Protein AF-A0A955G414-F1 (afdb_monomer_lite)

Secondary structure (DSSP, 8-state):
--SEEEE-SSSSEEEEPEEP--SSSS---EEE-SSEEETTS-BEEEEE--SSSS-------TTEEEEE-TTSTT-PEEEEEEEEE-SSEEEEEEEEEEE-TT---EEEEE-

pLDDT: mean 93.84, std 8.41, range [58.06, 98.62]

Foldseek 3Di:
DFAEDEEEPAQWKWKFAFWADDPDDDDTDHQGQPQAAETPRHYMYIYQHVQPPDWDDDDDDPRINDIATQPDVQGTFRWDWDWDDDPFKIKIWTQGDDRNRVDTDIGMYGD

Structure (mmCIF, N/CA/C/O backbone):
data_AF-A0A955G414-F1
#
_entry.id   AF-A0A955G414-F1
#
loop_
_atom_site.group_PDB
_atom_site.id
_atom_site.type_symbol
_atom_site.label_atom_id
_atom_site.label_alt_id
_atom_site.label_comp_id
_atom_site.label_asym_id
_atom_site.label_entity_id
_atom_site.label_seq_id
_atom_site.pdbx_PDB_ins_code
_atom_site.Cartn_x
_atom_site.Cartn_y
_atom_site.Cartn_z
_atom_site.occupancy
_atom_site.B_iso_or_equiv
_atom_site.auth_seq_id
_atom_site.auth_comp_id
_atom_site.auth_asym_id
_atom_site.auth_atom_id
_atom_site.pdbx_PDB_model_num
ATOM 1 N N . LEU A 1 1 ? -3.867 6.682 18.396 1.00 61.09 1 LEU A N 1
ATOM 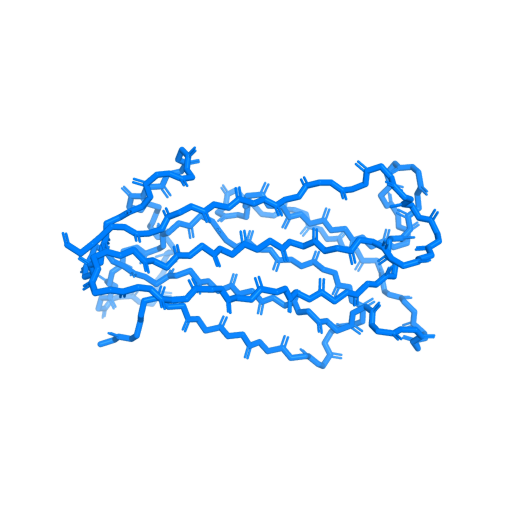2 C CA . LEU A 1 1 ? -3.198 6.353 17.117 1.00 61.09 1 LEU A CA 1
ATOM 3 C C . LEU A 1 1 ? -4.282 6.239 16.057 1.00 61.09 1 LEU A C 1
ATOM 5 O O . LEU A 1 1 ? -5.401 5.913 16.427 1.00 61.09 1 LEU A O 1
ATOM 9 N N . GLY A 1 2 ? -3.993 6.613 14.810 1.00 78.19 2 GLY A N 1
ATOM 10 C CA . GLY A 1 2 ? -4.950 6.480 13.708 1.00 78.19 2 GLY A CA 1
ATOM 11 C C . GLY A 1 2 ? -4.956 5.058 13.151 1.00 78.19 2 GLY A C 1
ATOM 12 O O . GLY A 1 2 ? -3.971 4.342 13.296 1.00 78.19 2 GLY A O 1
ATOM 13 N N . ASP A 1 3 ? -6.048 4.675 12.511 1.00 91.31 3 ASP A N 1
ATOM 14 C CA . ASP A 1 3 ? -6.245 3.347 11.924 1.00 91.31 3 ASP A CA 1
ATOM 15 C C . ASP A 1 3 ? -5.380 3.106 10.674 1.00 91.31 3 ASP A C 1
ATOM 17 O O . ASP A 1 3 ? -4.799 2.036 10.485 1.00 91.31 3 ASP A O 1
ATOM 21 N N . VAL A 1 4 ? -5.221 4.142 9.849 1.00 95.19 4 VAL A N 1
ATOM 22 C CA . VAL A 1 4 ? -4.356 4.139 8.667 1.00 95.19 4 VAL A CA 1
ATOM 23 C C . VAL A 1 4 ? -3.569 5.445 8.587 1.00 95.19 4 VAL A C 1
ATOM 25 O O . VAL A 1 4 ? -4.079 6.515 8.930 1.00 95.19 4 VAL A O 1
ATOM 28 N N . GLN A 1 5 ? -2.320 5.370 8.131 1.00 96.00 5 GLN A N 1
ATOM 29 C CA . GLN A 1 5 ? -1.514 6.527 7.747 1.00 96.00 5 GLN A C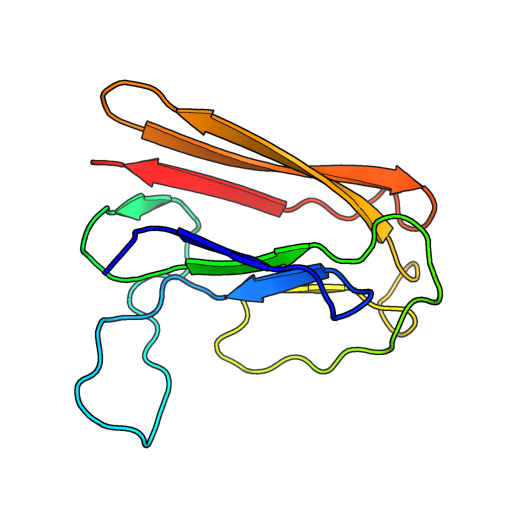A 1
ATOM 30 C C . GLN A 1 5 ? -1.038 6.352 6.310 1.00 96.00 5 GLN A C 1
ATOM 32 O O . GLN A 1 5 ? -0.456 5.326 5.966 1.00 96.00 5 GLN A O 1
ATOM 37 N N . ILE A 1 6 ? -1.285 7.367 5.484 1.00 96.75 6 ILE A N 1
ATOM 38 C CA . ILE A 1 6 ? -0.920 7.372 4.069 1.00 96.75 6 ILE A CA 1
ATOM 39 C C . ILE A 1 6 ? 0.120 8.464 3.846 1.00 96.75 6 ILE A C 1
ATOM 41 O O . ILE A 1 6 ? -0.078 9.611 4.251 1.00 96.75 6 ILE A O 1
ATOM 45 N N . ALA A 1 7 ? 1.219 8.105 3.194 1.00 96.88 7 ALA A N 1
ATOM 46 C CA . ALA A 1 7 ? 2.292 9.016 2.834 1.00 96.88 7 ALA A CA 1
ATOM 47 C C . ALA A 1 7 ? 2.681 8.854 1.360 1.00 96.88 7 ALA A C 1
ATOM 49 O O . ALA A 1 7 ? 2.481 7.805 0.757 1.00 96.88 7 ALA A O 1
ATOM 50 N N . GLY A 1 8 ? 3.252 9.911 0.784 1.00 93.25 8 GLY A N 1
ATOM 51 C CA . GLY A 1 8 ? 3.949 9.854 -0.502 1.00 93.25 8 GLY A CA 1
ATOM 52 C C . GLY A 1 8 ? 5.463 9.756 -0.298 1.00 93.25 8 GLY A C 1
ATOM 53 O O . GLY A 1 8 ? 5.938 8.980 0.525 1.00 93.25 8 GLY A O 1
ATOM 54 N N . HIS A 1 9 ? 6.214 10.616 -0.995 1.00 95.75 9 HIS A N 1
ATOM 55 C CA . HIS A 1 9 ? 7.682 10.752 -0.957 1.00 95.75 9 HIS A CA 1
ATOM 56 C C . HIS A 1 9 ? 8.471 9.616 -1.616 1.00 95.75 9 HIS A C 1
ATOM 58 O O . HIS A 1 9 ? 9.277 9.875 -2.512 1.00 95.75 9 HIS A O 1
ATOM 64 N N . ASN A 1 10 ? 8.263 8.376 -1.189 1.00 93.88 10 ASN A N 1
ATOM 65 C CA . ASN A 1 10 ? 8.879 7.228 -1.842 1.00 93.88 10 ASN A CA 1
ATOM 66 C C . ASN A 1 10 ? 8.100 6.901 -3.118 1.00 93.88 10 ASN A C 1
ATOM 68 O O . ASN A 1 10 ? 6.882 6.788 -3.090 1.00 93.88 10 ASN A O 1
ATOM 72 N N . HIS A 1 11 ? 8.789 6.842 -4.260 1.00 97.12 11 HIS A N 1
ATOM 73 C CA . HIS A 1 11 ? 8.152 6.687 -5.572 1.00 97.12 11 HIS A CA 1
ATOM 74 C C . HIS A 1 11 ? 7.880 5.213 -5.903 1.00 97.12 11 HIS A C 1
ATOM 76 O O . HIS A 1 11 ? 8.342 4.672 -6.912 1.00 97.12 11 HIS A O 1
ATOM 82 N N . ASP A 1 12 ? 7.161 4.566 -5.005 1.00 97.12 12 ASP A N 1
ATOM 83 C CA . ASP A 1 12 ? 6.790 3.160 -5.004 1.00 97.12 12 ASP A CA 1
ATOM 84 C C . ASP A 1 12 ? 5.423 3.020 -4.312 1.00 97.12 12 ASP A C 1
ATOM 86 O O . ASP A 1 12 ? 4.781 4.015 -3.944 1.00 97.12 12 ASP A O 1
ATOM 90 N N . TYR A 1 13 ? 4.941 1.783 -4.236 1.00 98.31 13 TYR A N 1
ATOM 91 C CA . TYR A 1 13 ? 3.776 1.426 -3.443 1.00 98.31 13 TYR A CA 1
ATOM 92 C C . TYR A 1 13 ? 4.181 0.432 -2.366 1.00 98.31 13 TYR A C 1
ATOM 94 O O . TYR A 1 13 ? 4.739 -0.621 -2.670 1.00 98.31 13 TYR A O 1
ATOM 102 N N . GLU A 1 14 ? 3.871 0.736 -1.113 1.00 98.12 14 GLU A N 1
ATOM 103 C CA . GLU A 1 14 ? 4.150 -0.151 0.011 1.00 98.12 14 GLU A CA 1
ATOM 104 C C . GLU A 1 14 ? 2.998 -0.113 1.003 1.00 98.12 14 GLU A C 1
ATOM 106 O O . GLU A 1 14 ? 2.403 0.937 1.245 1.00 98.12 14 GLU A O 1
ATOM 111 N N . ARG A 1 15 ? 2.713 -1.248 1.634 1.00 98.00 15 ARG A N 1
ATOM 112 C CA . ARG A 1 15 ? 1.732 -1.325 2.709 1.00 98.00 15 ARG A CA 1
ATOM 113 C C . ARG A 1 15 ? 2.159 -2.328 3.764 1.00 98.00 15 ARG A C 1
ATOM 115 O O . ARG A 1 15 ? 2.579 -3.446 3.460 1.00 98.00 15 ARG A O 1
ATOM 122 N N . THR A 1 16 ? 1.990 -1.953 5.023 1.00 97.69 16 THR A N 1
ATOM 123 C CA . THR A 1 16 ? 2.195 -2.854 6.156 1.00 97.69 16 THR A CA 1
ATOM 124 C C . THR A 1 16 ? 1.000 -3.772 6.381 1.00 97.69 16 THR A C 1
ATOM 126 O O . THR A 1 16 ? -0.131 -3.484 5.988 1.00 97.69 16 THR A O 1
ATOM 129 N N . HIS A 1 17 ? 1.227 -4.868 7.092 1.00 97.38 17 HIS A N 1
ATOM 130 C CA . HIS A 1 17 ? 0.161 -5.464 7.894 1.00 97.38 17 HIS A CA 1
ATOM 131 C C . HIS A 1 17 ? -0.341 -4.454 8.9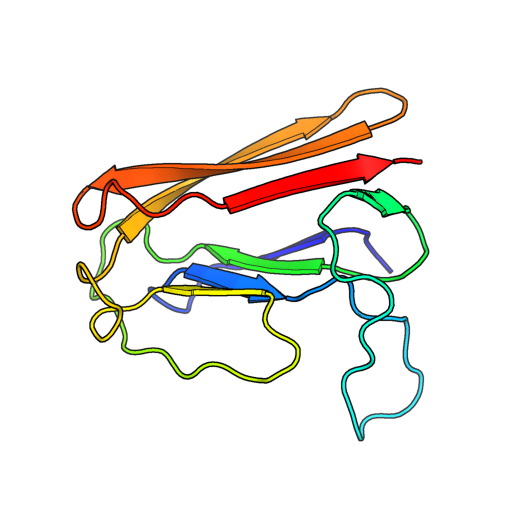53 1.00 97.38 17 HIS A C 1
ATOM 133 O O . HIS A 1 17 ? 0.276 -3.400 9.140 1.00 97.38 17 HIS A O 1
ATOM 139 N N . GLN A 1 18 ? -1.439 -4.732 9.661 1.00 97.06 18 GLN A N 1
ATOM 140 C CA . GLN A 1 18 ? -1.833 -3.861 10.770 1.00 97.06 18 GLN A CA 1
ATOM 141 C C . GLN A 1 18 ? -0.804 -4.010 11.892 1.00 97.06 18 GLN A C 1
ATOM 143 O O . GLN A 1 18 ? -0.592 -5.107 12.410 1.00 97.06 18 GLN A O 1
ATOM 148 N N . LEU A 1 19 ? -0.132 -2.918 12.250 1.00 94.88 19 LEU A N 1
ATOM 149 C CA . LEU A 1 19 ? 0.926 -2.934 13.254 1.00 94.88 19 LEU A CA 1
ATOM 150 C C . LEU A 1 19 ? 0.367 -2.543 14.617 1.00 94.88 19 LEU A C 1
ATOM 152 O O . LEU A 1 19 ? -0.234 -1.477 14.756 1.00 94.88 19 LEU A O 1
ATOM 156 N N . ALA A 1 20 ? 0.588 -3.387 15.623 1.00 92.50 20 ALA A N 1
ATOM 157 C CA . ALA A 1 20 ? 0.141 -3.143 16.986 1.00 92.50 20 ALA A CA 1
ATOM 158 C C . ALA A 1 20 ? 0.736 -1.834 17.537 1.00 92.50 20 ALA A C 1
ATOM 160 O O . ALA A 1 20 ? 1.874 -1.484 17.205 1.00 92.50 20 ALA A O 1
ATOM 161 N N . PRO A 1 21 ? 0.031 -1.128 18.436 1.00 84.25 21 PRO A N 1
ATOM 162 C CA . PRO A 1 21 ? 0.616 -0.023 19.181 1.00 84.25 21 PRO A CA 1
ATOM 163 C C . PRO A 1 21 ? 1.785 -0.543 20.023 1.00 84.25 21 PRO A C 1
ATOM 165 O O . PRO A 1 21 ? 1.579 -1.329 20.948 1.00 84.25 21 PRO A O 1
ATOM 168 N N . THR A 1 22 ? 3.013 -0.113 19.739 1.00 74.38 22 THR A N 1
ATOM 169 C CA . THR A 1 22 ? 4.169 -0.449 20.579 1.00 74.38 22 THR A CA 1
ATOM 170 C C . THR A 1 22 ? 4.640 0.781 21.352 1.00 74.38 22 THR A C 1
ATOM 172 O O . THR A 1 22 ? 4.611 1.909 20.862 1.00 74.38 22 THR A O 1
ATOM 175 N N . THR A 1 23 ? 5.064 0.571 22.598 1.00 62.91 23 THR A N 1
ATOM 176 C CA . THR A 1 23 ? 5.725 1.593 23.433 1.00 62.91 23 THR A CA 1
ATOM 177 C C . THR A 1 23 ? 7.248 1.453 23.413 1.00 62.91 23 THR A C 1
ATOM 179 O O . THR A 1 23 ? 7.956 2.251 24.026 1.00 62.91 23 THR A O 1
ATOM 182 N N . THR A 1 24 ? 7.765 0.441 22.712 1.00 58.62 24 THR A N 1
ATOM 183 C CA . THR A 1 24 ? 9.186 0.113 22.614 1.00 58.62 24 THR A CA 1
ATOM 184 C C . THR A 1 24 ? 9.646 0.180 21.161 1.00 58.62 24 THR A C 1
ATOM 186 O O . THR A 1 24 ? 8.968 -0.266 20.238 1.00 58.62 24 THR A O 1
ATOM 189 N N . THR A 1 25 ? 10.821 0.769 20.954 1.00 58.06 25 THR A N 1
ATOM 190 C CA . THR A 1 25 ? 11.370 1.141 19.642 1.00 58.06 25 THR A CA 1
ATOM 191 C C . THR A 1 25 ? 12.002 -0.011 18.863 1.00 58.06 25 THR A C 1
ATOM 193 O O . THR A 1 25 ? 12.531 0.226 17.781 1.00 58.06 25 THR A O 1
ATOM 196 N N . SER A 1 26 ? 12.020 -1.239 19.391 1.00 62.88 26 SER A N 1
ATOM 197 C CA . SER A 1 26 ? 12.930 -2.254 18.855 1.00 62.88 26 SER A CA 1
ATOM 198 C C . SER A 1 26 ? 12.354 -3.149 17.766 1.00 62.88 26 SER A C 1
ATOM 200 O O . SER A 1 26 ? 13.155 -3.629 16.978 1.00 62.88 26 SER A O 1
ATOM 202 N N . ASN A 1 27 ? 11.034 -3.359 17.654 1.00 71.25 27 ASN A N 1
ATOM 203 C CA . ASN A 1 27 ? 10.464 -4.186 16.581 1.00 71.25 27 ASN A CA 1
ATOM 204 C C . ASN A 1 27 ? 9.025 -3.793 16.223 1.00 71.25 27 ASN A C 1
ATOM 206 O O . ASN A 1 27 ? 8.215 -3.506 17.104 1.00 71.25 27 ASN A O 1
ATOM 210 N N . ALA A 1 28 ? 8.699 -3.854 14.927 1.00 84.06 28 ALA A N 1
ATOM 211 C CA . ALA A 1 28 ? 7.311 -3.891 14.474 1.00 84.06 28 ALA A CA 1
ATOM 212 C C . ALA A 1 28 ? 6.625 -5.141 15.047 1.00 84.06 28 ALA A C 1
ATOM 214 O O . ALA A 1 28 ? 7.261 -6.186 15.176 1.00 84.06 28 ALA A O 1
ATOM 215 N N . VAL A 1 29 ? 5.342 -5.047 15.388 1.00 91.56 29 VAL A N 1
ATOM 216 C CA . VAL A 1 29 ? 4.526 -6.192 15.814 1.00 91.56 29 VAL A CA 1
ATOM 217 C C . VAL A 1 29 ? 3.302 -6.225 14.921 1.00 91.56 29 VAL A C 1
ATOM 219 O O . VAL A 1 29 ? 2.542 -5.264 14.897 1.00 91.56 29 VAL A O 1
ATOM 222 N N . VAL A 1 30 ? 3.121 -7.311 14.175 1.00 94.06 30 VAL A N 1
ATOM 223 C CA . VAL A 1 30 ? 1.931 -7.503 13.343 1.00 94.06 30 VAL A CA 1
ATOM 224 C C . VAL A 1 30 ? 0.775 -7.913 14.254 1.00 94.06 30 VAL A C 1
ATOM 226 O O . VAL A 1 30 ? 0.823 -8.976 14.866 1.00 94.06 30 VAL A O 1
ATOM 229 N N . ALA A 1 31 ? -0.226 -7.042 14.379 1.00 94.31 31 ALA A N 1
ATOM 230 C CA . ALA A 1 31 ? -1.470 -7.315 15.096 1.00 94.31 31 ALA A CA 1
ATOM 231 C C . ALA A 1 31 ? -2.416 -8.178 14.256 1.00 94.31 31 ALA A C 1
ATOM 233 O O . ALA A 1 31 ? -3.095 -9.048 14.791 1.00 94.31 31 ALA A O 1
ATOM 234 N N . ASP A 1 32 ? -2.441 -7.924 12.948 1.00 95.06 32 ASP A N 1
ATOM 235 C CA . ASP A 1 32 ? -3.331 -8.578 11.999 1.00 95.06 32 ASP A CA 1
ATOM 236 C C . ASP A 1 32 ? -2.726 -8.528 10.588 1.00 95.06 32 ASP A C 1
ATOM 238 O O . ASP A 1 32 ? -2.071 -7.551 10.216 1.00 95.06 32 ASP A O 1
ATOM 242 N N . SER A 1 33 ? -2.932 -9.582 9.801 1.00 96.25 33 SER A N 1
AT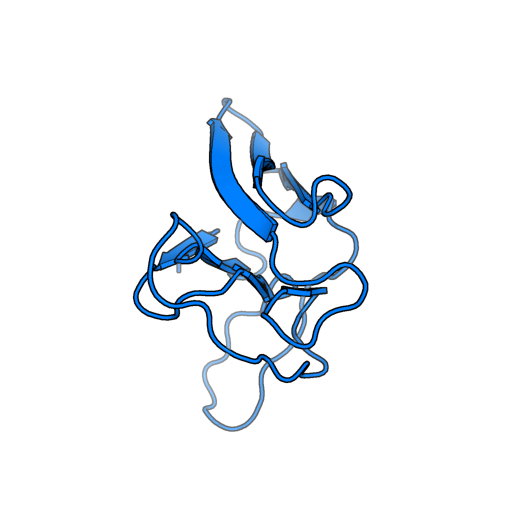OM 243 C CA . SER A 1 33 ? -2.334 -9.788 8.482 1.00 96.25 33 SER A CA 1
ATOM 244 C C . SER A 1 33 ? -3.304 -10.249 7.391 1.00 96.25 33 SER A C 1
ATOM 246 O O . SER A 1 33 ? -2.856 -10.376 6.251 1.00 96.25 33 SER A O 1
ATOM 248 N N . ASP A 1 34 ? -4.586 -10.475 7.695 1.00 94.56 34 ASP A N 1
ATOM 249 C CA . ASP A 1 34 ? -5.518 -11.131 6.762 1.00 94.56 34 ASP A CA 1
ATOM 250 C C . ASP A 1 34 ? -6.275 -10.172 5.820 1.00 94.56 34 ASP A C 1
ATOM 252 O O . ASP A 1 34 ? -6.797 -10.608 4.795 1.00 94.56 34 ASP A O 1
ATOM 256 N N . GLY A 1 35 ? -6.264 -8.865 6.108 1.00 92.81 35 GLY A N 1
ATOM 257 C CA . GLY A 1 35 ? -6.957 -7.847 5.309 1.00 92.81 35 GLY A CA 1
ATOM 258 C C . GLY A 1 35 ? -8.386 -7.533 5.771 1.00 92.81 35 GLY A C 1
ATOM 259 O O . GLY A 1 35 ? -9.028 -6.678 5.161 1.00 92.81 35 GLY A O 1
ATOM 260 N N . ASP A 1 36 ? -8.859 -8.168 6.846 1.00 97.06 36 ASP A N 1
ATOM 261 C CA . ASP A 1 36 ? -10.137 -7.951 7.533 1.00 97.06 36 ASP A CA 1
ATOM 262 C C . ASP A 1 36 ? -9.907 -7.291 8.910 1.00 97.06 36 ASP A C 1
ATOM 264 O O . ASP A 1 36 ? -10.353 -7.758 9.959 1.00 97.06 36 ASP A O 1
ATOM 268 N N . PHE A 1 37 ? -9.225 -6.149 8.890 1.00 97.44 37 PHE A N 1
ATOM 269 C CA . PHE A 1 37 ? -8.688 -5.475 10.067 1.00 97.44 37 PHE A CA 1
ATOM 270 C C . PHE A 1 37 ? -9.752 -4.926 11.026 1.00 97.44 37 PHE A C 1
ATOM 272 O O . PHE A 1 37 ? -10.898 -4.656 10.654 1.00 97.44 37 PHE A O 1
ATOM 279 N N . VAL A 1 38 ? -9.338 -4.660 12.268 1.00 96.19 38 VAL A N 1
ATOM 280 C CA . VAL A 1 38 ? -10.196 -4.098 13.325 1.00 96.19 38 VAL A CA 1
ATOM 281 C C . VAL A 1 38 ? -9.639 -2.760 13.811 1.00 96.19 38 VAL A C 1
ATOM 283 O O . VAL A 1 38 ? -8.457 -2.647 14.144 1.00 96.19 38 VAL A O 1
ATOM 286 N N . SER A 1 39 ? -10.491 -1.738 13.862 1.00 94.94 39 SER A N 1
ATOM 287 C CA . SER A 1 39 ? -10.141 -0.401 14.349 1.00 94.94 39 SER A CA 1
ATOM 288 C C . SER A 1 39 ? -9.602 -0.465 15.780 1.00 94.94 39 SER A C 1
ATOM 290 O O . SER A 1 39 ? -10.093 -1.215 16.624 1.00 94.94 39 SER A O 1
ATOM 292 N N . GLY A 1 40 ? -8.549 0.303 16.061 1.00 92.56 40 GLY A N 1
ATOM 293 C CA . GLY A 1 40 ? -7.911 0.331 17.381 1.00 92.56 40 GLY A CA 1
ATOM 294 C C . GLY A 1 40 ? -6.949 -0.823 17.700 1.00 92.56 40 GLY A C 1
ATOM 295 O O . GLY A 1 40 ? -6.163 -0.679 18.639 1.00 92.56 40 GLY A O 1
ATOM 296 N N . ASN A 1 41 ? -6.905 -1.905 16.910 1.00 92.94 41 ASN A N 1
ATOM 297 C CA . ASN A 1 41 ? -5.900 -2.972 17.082 1.00 92.94 41 ASN A CA 1
ATOM 298 C C . ASN A 1 41 ? -4.488 -2.560 16.639 1.00 92.94 41 ASN A C 1
ATOM 300 O O . ASN A 1 41 ? -3.517 -3.271 16.900 1.00 92.94 41 ASN A O 1
ATOM 304 N N . GLY A 1 42 ? -4.354 -1.412 15.979 1.00 93.38 42 GLY A N 1
ATOM 305 C CA . GLY A 1 42 ? -3.091 -0.953 15.433 1.00 93.38 42 GLY A CA 1
ATOM 306 C C . GLY A 1 42 ? -3.271 -0.022 14.249 1.00 93.38 42 GLY A C 1
ATOM 307 O O . GLY A 1 42 ? -4.389 0.369 13.916 1.00 93.38 42 GLY A O 1
ATOM 308 N N . THR A 1 43 ? -2.159 0.300 13.600 1.00 95.38 43 THR A N 1
ATOM 309 C CA . THR A 1 43 ? -2.109 1.205 12.452 1.00 95.38 43 THR A CA 1
ATOM 310 C C . THR A 1 43 ? -1.575 0.479 11.226 1.00 95.38 43 THR A C 1
ATOM 312 O O . THR A 1 43 ? -0.574 -0.234 11.302 1.00 95.38 43 THR A O 1
ATOM 315 N N . ILE A 1 44 ? -2.209 0.699 10.080 1.00 97.19 44 ILE A N 1
ATOM 316 C CA . ILE A 1 44 ? -1.669 0.325 8.771 1.00 97.19 44 ILE A CA 1
ATOM 317 C C . ILE A 1 44 ? -0.918 1.532 8.212 1.00 97.19 44 ILE A C 1
ATOM 319 O O . ILE A 1 44 ? -1.465 2.634 8.154 1.00 97.19 44 ILE A O 1
ATOM 323 N N . LEU A 1 45 ? 0.328 1.343 7.792 1.00 96.56 45 LEU A N 1
ATOM 324 C CA . LEU A 1 45 ? 1.106 2.374 7.110 1.00 96.56 45 LEU A CA 1
ATOM 325 C C . LEU A 1 45 ? 1.126 2.053 5.617 1.00 96.56 45 LEU A C 1
ATOM 327 O O . LEU A 1 45 ? 1.411 0.917 5.234 1.00 96.56 45 LEU A O 1
ATOM 331 N N . ALA A 1 46 ? 0.831 3.048 4.787 1.00 98.06 46 ALA A N 1
ATOM 332 C CA . ALA A 1 46 ? 0.879 2.926 3.340 1.00 98.06 46 ALA A CA 1
ATOM 333 C C . ALA A 1 46 ? 1.711 4.050 2.715 1.00 98.06 46 ALA A C 1
ATOM 335 O O . ALA A 1 46 ? 1.506 5.231 3.005 1.00 98.06 46 ALA A O 1
ATOM 336 N N . VAL A 1 47 ? 2.613 3.668 1.819 1.00 98.12 47 VAL A N 1
ATOM 337 C CA . VAL A 1 47 ? 3.293 4.566 0.890 1.00 98.12 47 VAL A CA 1
ATOM 338 C C . VAL A 1 47 ? 2.588 4.459 -0.456 1.00 98.12 47 VAL A C 1
ATOM 340 O O . VAL A 1 47 ? 2.476 3.377 -1.022 1.00 98.12 47 VAL A O 1
ATOM 343 N N . VAL A 1 48 ? 2.109 5.591 -0.961 1.00 98.06 48 VAL A N 1
ATOM 344 C CA . VAL A 1 48 ? 1.417 5.723 -2.249 1.00 98.06 48 VAL A CA 1
ATOM 345 C C . VAL A 1 48 ? 2.080 6.861 -3.022 1.00 98.06 48 VAL A C 1
ATOM 347 O O . VAL A 1 48 ? 1.500 7.927 -3.226 1.00 98.06 48 VAL A O 1
ATOM 350 N N . GLY A 1 49 ? 3.359 6.700 -3.365 1.00 97.75 49 GLY A N 1
ATOM 351 C CA . GLY A 1 49 ? 4.114 7.725 -4.097 1.00 97.75 49 GLY A CA 1
ATOM 352 C C . GLY A 1 49 ? 4.427 7.348 -5.543 1.00 97.75 49 GLY A C 1
ATOM 353 O O . GLY A 1 49 ? 5.080 8.105 -6.260 1.00 97.75 49 GLY A O 1
ATOM 354 N N . ASN A 1 50 ? 3.905 6.223 -6.014 1.00 97.38 50 ASN A N 1
ATOM 355 C CA . ASN A 1 50 ? 3.963 5.745 -7.391 1.00 97.38 50 ASN A CA 1
ATOM 356 C C . ASN A 1 50 ? 3.003 6.478 -8.355 1.00 97.38 50 ASN A C 1
ATOM 358 O O . ASN A 1 50 ? 2.484 5.880 -9.291 1.00 97.38 50 ASN A O 1
ATOM 362 N N . GLY A 1 51 ? 2.799 7.785 -8.188 1.00 96.19 51 GLY A N 1
ATOM 363 C CA . GLY A 1 51 ? 1.884 8.577 -9.026 1.00 96.19 51 GLY A CA 1
ATOM 364 C C . GLY A 1 51 ? 2.403 8.936 -10.430 1.00 96.19 51 GLY A C 1
ATOM 365 O O . GLY A 1 51 ? 1.716 9.641 -11.160 1.00 96.19 51 GLY A O 1
ATOM 366 N N . GLY A 1 52 ? 3.616 8.512 -10.817 1.00 93.06 52 GLY A N 1
ATOM 367 C CA . GLY A 1 52 ? 4.140 8.707 -12.185 1.00 93.06 52 GLY A CA 1
ATOM 368 C C . GLY A 1 52 ? 5.562 9.264 -12.304 1.00 93.06 52 GLY A C 1
ATOM 369 O O . GLY A 1 52 ? 6.075 9.381 -13.414 1.00 93.06 52 GLY A O 1
ATOM 370 N N . HIS A 1 53 ? 6.229 9.611 -11.200 1.00 91.38 53 HIS A N 1
ATOM 371 C CA . HIS A 1 53 ? 7.557 10.232 -11.238 1.00 91.38 53 HIS A CA 1
ATOM 372 C C . HIS A 1 53 ? 8.659 9.289 -10.734 1.00 91.38 53 HIS A C 1
ATOM 374 O O . HIS A 1 53 ? 8.563 8.797 -9.620 1.00 91.38 53 HIS A O 1
ATOM 380 N N . ASN A 1 54 ? 9.723 9.091 -11.527 1.00 91.38 54 ASN A N 1
ATOM 381 C CA . ASN A 1 54 ? 11.006 8.474 -11.138 1.00 91.38 54 ASN A CA 1
ATOM 382 C C . ASN A 1 54 ? 10.898 7.326 -10.116 1.00 91.38 54 ASN A C 1
ATOM 384 O O . ASN A 1 54 ? 11.325 7.474 -8.967 1.00 91.38 54 ASN A O 1
ATOM 388 N N . SER A 1 55 ? 10.324 6.200 -10.542 1.00 92.06 55 SER A N 1
ATOM 389 C CA . SER A 1 55 ? 10.058 5.057 -9.667 1.00 92.06 55 SER A CA 1
ATOM 390 C C . SER A 1 55 ? 11.312 4.445 -9.054 1.00 92.06 55 SER A C 1
ATOM 392 O O . SER A 1 55 ? 12.366 4.386 -9.692 1.00 92.06 55 SER A O 1
ATOM 394 N N . ARG A 1 56 ? 11.180 3.950 -7.821 1.00 93.50 56 ARG A N 1
ATOM 395 C CA . ARG A 1 56 ? 12.286 3.389 -7.036 1.00 93.50 56 ARG A CA 1
ATOM 396 C C . ARG A 1 56 ? 12.207 1.867 -6.933 1.00 93.50 56 ARG A C 1
ATOM 398 O O . ARG A 1 56 ? 11.167 1.256 -7.176 1.00 93.50 56 ARG A O 1
ATOM 405 N N . THR A 1 57 ? 13.343 1.254 -6.614 1.00 97.00 57 THR A N 1
ATOM 406 C CA . THR A 1 57 ? 13.409 -0.155 -6.213 1.00 97.00 57 THR A CA 1
ATOM 407 C C . THR A 1 57 ? 12.951 -0.304 -4.772 1.00 97.00 57 THR A C 1
ATOM 409 O O . THR A 1 57 ? 13.249 0.561 -3.951 1.00 97.00 57 THR A O 1
ATOM 412 N N . VAL A 1 58 ? 12.347 -1.442 -4.454 1.00 96.94 58 VAL A N 1
ATOM 413 C CA . VAL A 1 58 ? 11.869 -1.770 -3.109 1.00 96.94 58 VAL A CA 1
ATOM 414 C C . VAL A 1 58 ? 12.566 -3.008 -2.553 1.00 96.94 58 VAL A C 1
ATOM 416 O O . VAL A 1 58 ? 13.086 -3.850 -3.294 1.00 96.94 58 VAL A O 1
ATOM 419 N N . THR A 1 59 ? 12.533 -3.137 -1.232 1.00 96.00 59 THR A N 1
ATOM 420 C CA . THR A 1 59 ? 12.892 -4.357 -0.501 1.00 96.00 59 THR A CA 1
ATOM 421 C C . THR A 1 59 ? 11.744 -4.725 0.417 1.00 96.00 59 THR A C 1
ATOM 423 O O . THR A 1 59 ? 11.234 -3.851 1.109 1.00 96.00 59 THR A O 1
ATOM 426 N N . GLN A 1 60 ? 11.372 -6.003 0.459 1.00 94.38 60 GLN A N 1
ATOM 427 C CA . GLN A 1 60 ? 10.299 -6.460 1.335 1.00 94.38 60 GLN A CA 1
ATOM 428 C C . GLN A 1 60 ? 10.828 -6.811 2.727 1.00 94.38 60 GLN A C 1
ATOM 430 O O . GLN A 1 60 ? 11.717 -7.651 2.878 1.00 94.38 60 GLN A O 1
ATOM 435 N N . ALA A 1 61 ? 10.235 -6.202 3.744 1.00 93.81 61 ALA A N 1
ATOM 436 C CA . ALA A 1 61 ? 10.357 -6.601 5.134 1.00 93.81 61 ALA A CA 1
ATOM 437 C C . ALA A 1 61 ? 9.197 -7.524 5.541 1.00 93.81 61 ALA A C 1
ATOM 439 O O . ALA A 1 61 ? 8.118 -7.499 4.957 1.00 93.81 61 ALA A O 1
ATOM 440 N N . TRP A 1 62 ? 9.401 -8.319 6.592 1.00 93.62 62 TRP A N 1
ATOM 441 C CA . TRP A 1 62 ? 8.428 -9.316 7.062 1.00 93.62 62 TRP A CA 1
ATOM 442 C C . TRP A 1 62 ? 7.109 -8.718 7.589 1.00 93.62 62 TRP A C 1
ATOM 444 O O . TRP A 1 62 ? 6.112 -9.422 7.681 1.00 93.62 62 TRP A O 1
ATOM 454 N N . TRP A 1 63 ? 7.099 -7.432 7.949 1.00 93.69 63 TRP A N 1
ATOM 455 C CA . TRP A 1 63 ? 5.915 -6.697 8.410 1.00 93.69 63 TRP A CA 1
ATOM 456 C C . TRP A 1 63 ? 5.169 -5.981 7.268 1.00 93.69 63 TRP A C 1
ATOM 458 O O . TRP A 1 63 ? 4.115 -5.382 7.502 1.00 93.69 63 TRP A O 1
ATOM 468 N N . GLN A 1 64 ? 5.699 -6.031 6.040 1.00 96.69 64 GLN A N 1
ATOM 469 C CA . GLN A 1 64 ? 5.043 -5.499 4.849 1.00 96.69 64 GLN A CA 1
ATOM 470 C C . GLN A 1 64 ? 4.169 -6.568 4.204 1.00 96.69 64 GLN A C 1
ATOM 472 O O . GLN A 1 64 ? 4.635 -7.659 3.876 1.00 96.69 64 GLN A O 1
ATOM 477 N N . ALA A 1 65 ? 2.909 -6.208 3.983 1.00 97.12 65 ALA A N 1
ATOM 478 C CA . ALA A 1 65 ? 1.953 -7.040 3.277 1.00 97.12 65 ALA A CA 1
ATOM 479 C C . ALA A 1 65 ? 2.154 -6.946 1.760 1.00 97.12 65 ALA A C 1
ATOM 481 O O . ALA A 1 65 ? 2.030 -7.942 1.054 1.00 97.12 65 ALA A O 1
ATOM 482 N N . VAL A 1 66 ? 2.473 -5.746 1.264 1.00 97.50 66 VAL A N 1
ATOM 483 C CA . VAL A 1 66 ? 2.676 -5.480 -0.162 1.00 97.50 66 VAL A CA 1
ATOM 484 C C . VAL A 1 66 ? 3.824 -4.496 -0.341 1.00 97.50 66 VAL A C 1
ATOM 486 O O . VAL A 1 66 ? 3.914 -3.505 0.380 1.00 97.50 66 VAL A O 1
ATOM 489 N N . VAL A 1 67 ? 4.682 -4.763 -1.327 1.00 97.69 67 VAL A N 1
ATOM 490 C CA . VAL A 1 67 ? 5.653 -3.804 -1.863 1.00 97.69 67 VAL A CA 1
ATOM 491 C C . VAL A 1 67 ? 5.680 -3.908 -3.384 1.00 97.69 67 VAL A C 1
ATOM 493 O O . VAL A 1 67 ? 5.669 -5.005 -3.947 1.00 97.69 67 VAL A O 1
ATOM 496 N N . ASN A 1 68 ? 5.725 -2.772 -4.067 1.00 98.31 68 ASN A N 1
ATOM 497 C CA . ASN A 1 68 ? 5.851 -2.709 -5.510 1.00 98.31 68 ASN A CA 1
ATOM 498 C C . ASN A 1 68 ? 6.756 -1.547 -5.933 1.00 98.31 68 ASN A C 1
ATOM 500 O O . ASN A 1 68 ? 6.481 -0.384 -5.651 1.00 98.31 68 ASN A O 1
ATOM 504 N N . GLY A 1 69 ? 7.823 -1.889 -6.650 1.00 97.75 69 GLY A N 1
ATOM 505 C CA . GLY A 1 69 ? 8.788 -0.954 -7.214 1.00 97.75 69 GLY A CA 1
ATOM 506 C C . GLY A 1 69 ? 9.298 -1.437 -8.567 1.00 97.75 69 GLY A C 1
ATOM 507 O O . GLY A 1 69 ? 8.806 -2.410 -9.137 1.00 97.75 69 GLY A O 1
ATOM 508 N N . THR A 1 70 ? 10.320 -0.773 -9.102 1.00 97.38 70 THR A N 1
ATOM 509 C CA . THR A 1 70 ? 10.857 -1.077 -10.444 1.00 97.38 70 THR A CA 1
ATOM 510 C C . THR A 1 70 ? 11.443 -2.484 -10.577 1.00 97.38 70 THR A C 1
ATOM 512 O O . THR A 1 70 ? 11.480 -3.022 -11.680 1.00 97.38 70 THR A O 1
ATOM 515 N N . ASN A 1 71 ? 11.873 -3.089 -9.468 1.00 97.31 71 ASN A N 1
ATOM 516 C CA . ASN A 1 71 ? 12.409 -4.450 -9.390 1.00 97.31 71 ASN A CA 1
ATOM 517 C C . ASN A 1 71 ? 11.352 -5.526 -9.082 1.00 97.31 71 ASN A C 1
ATOM 519 O O . ASN A 1 71 ? 11.710 -6.695 -8.939 1.00 97.31 71 ASN A O 1
ATOM 523 N N . SER A 1 72 ? 10.074 -5.166 -8.959 1.00 97.31 72 SER A N 1
ATOM 524 C CA . SER A 1 72 ? 8.997 -6.136 -8.755 1.00 97.31 72 SER A CA 1
ATOM 525 C C . SER A 1 72 ? 8.706 -6.929 -10.031 1.00 97.31 72 SER A C 1
ATOM 527 O O . SER A 1 72 ? 8.911 -6.449 -11.148 1.00 97.31 72 SER A O 1
ATOM 529 N N . ALA A 1 73 ? 8.188 -8.151 -9.884 1.00 94.62 73 ALA A N 1
ATOM 530 C CA . ALA A 1 73 ? 7.689 -8.918 -11.023 1.00 94.62 73 ALA A CA 1
ATOM 531 C C . ALA A 1 73 ? 6.577 -8.131 -11.743 1.00 94.62 73 ALA A C 1
ATOM 533 O O . ALA A 1 73 ? 5.679 -7.595 -11.098 1.00 94.62 73 ALA A O 1
ATOM 534 N N . GLY A 1 74 ? 6.662 -8.028 -13.072 1.00 95.12 74 GLY A N 1
ATOM 535 C CA . GLY A 1 74 ? 5.774 -7.169 -13.869 1.00 95.12 74 GLY A CA 1
ATOM 536 C C . GLY A 1 74 ? 6.142 -5.678 -13.856 1.00 95.12 74 GLY A C 1
ATOM 537 O O . GLY A 1 74 ? 5.503 -4.896 -14.551 1.00 95.12 74 GLY A O 1
ATOM 538 N N . GLY A 1 75 ? 7.189 -5.289 -13.122 1.00 96.88 75 GLY A N 1
ATOM 539 C CA . GLY A 1 75 ? 7.647 -3.910 -12.983 1.00 96.88 75 GLY A CA 1
ATOM 540 C C . GLY A 1 75 ? 6.838 -3.098 -11.970 1.00 96.88 75 GLY A C 1
ATOM 541 O O . GLY A 1 75 ? 6.017 -3.624 -11.207 1.00 96.88 75 GLY A O 1
ATOM 542 N N . VAL A 1 76 ? 7.092 -1.789 -11.980 1.00 97.44 76 VAL A N 1
ATOM 543 C CA . VAL A 1 76 ? 6.363 -0.832 -11.148 1.00 97.44 76 VAL A CA 1
ATOM 544 C C . VAL A 1 76 ? 4.934 -0.650 -11.663 1.00 97.44 76 VAL A C 1
ATOM 546 O O . VAL A 1 76 ? 4.692 -0.531 -12.866 1.00 97.44 76 VAL A O 1
ATOM 549 N N . SER A 1 77 ? 3.987 -0.626 -10.738 1.00 98.12 77 SER A N 1
ATOM 550 C CA . SER A 1 77 ? 2.621 -0.175 -10.946 1.00 98.12 77 SER A CA 1
ATOM 551 C C . SER A 1 77 ? 2.565 1.308 -10.632 1.00 98.12 77 SER A C 1
ATOM 553 O O . SER A 1 77 ? 2.984 1.718 -9.551 1.00 98.12 77 SER A O 1
ATOM 555 N N . TYR A 1 78 ? 2.055 2.110 -11.555 1.00 98.25 78 TYR A N 1
ATOM 556 C CA . TYR A 1 78 ? 1.684 3.494 -11.292 1.00 98.25 78 TYR A CA 1
ATOM 557 C C . TYR A 1 78 ? 0.197 3.545 -11.005 1.00 98.25 78 TYR A C 1
ATOM 559 O O . TYR A 1 78 ? -0.571 2.895 -11.711 1.00 98.25 78 TYR A O 1
ATOM 567 N N . GLY A 1 79 ? -0.214 4.291 -9.986 1.00 97.62 79 GLY A N 1
ATOM 568 C CA . GLY A 1 79 ? -1.617 4.302 -9.603 1.00 97.62 79 GLY A CA 1
ATOM 569 C C . GLY A 1 79 ? -1.935 5.227 -8.448 1.00 97.62 79 GLY A C 1
ATOM 570 O O . GLY A 1 79 ? -1.121 6.058 -8.036 1.00 97.62 79 GLY A O 1
ATOM 571 N N . HIS A 1 80 ? -3.125 5.026 -7.904 1.00 98.25 80 HIS A N 1
ATOM 572 C CA . HIS A 1 80 ? -3.649 5.766 -6.771 1.00 98.25 80 HIS A CA 1
ATOM 573 C C . HIS A 1 80 ? -4.413 4.835 -5.829 1.00 98.25 80 HIS A C 1
ATOM 575 O O . HIS A 1 80 ? -4.558 3.636 -6.070 1.00 98.25 80 HIS A O 1
ATOM 581 N N . VAL A 1 81 ? -4.876 5.395 -4.717 1.00 98.44 81 VAL A N 1
ATOM 582 C CA . VAL A 1 81 ? -5.671 4.677 -3.726 1.00 98.44 81 VAL A CA 1
ATOM 583 C C . VAL A 1 81 ? -7.016 5.353 -3.581 1.00 98.44 81 VAL A C 1
ATOM 585 O O . VAL A 1 81 ? -7.100 6.571 -3.428 1.00 98.44 81 VAL A O 1
ATOM 588 N N . GLU A 1 82 ? -8.053 4.532 -3.570 1.00 98.31 82 GLU A N 1
ATOM 589 C CA . GLU A 1 82 ? -9.412 4.913 -3.229 1.00 98.31 82 GLU A CA 1
ATOM 590 C C . GLU A 1 82 ? -9.704 4.448 -1.797 1.00 98.31 82 GLU A C 1
ATOM 592 O O . GLU A 1 82 ? -9.438 3.297 -1.434 1.00 98.31 82 GLU A O 1
ATOM 597 N N . VAL A 1 83 ? -10.239 5.352 -0.972 1.00 97.62 83 VAL A N 1
ATOM 598 C CA . VAL A 1 83 ? -10.689 5.040 0.390 1.00 97.62 83 VAL A CA 1
ATOM 599 C C . VAL A 1 83 ? -12.167 5.375 0.509 1.00 97.62 83 VAL A C 1
ATOM 601 O O . VAL A 1 83 ? -12.563 6.531 0.361 1.00 97.62 83 VAL A O 1
ATOM 604 N N . GLU A 1 84 ? -12.975 4.365 0.812 1.00 98.06 84 GLU A N 1
ATOM 605 C CA . GLU A 1 84 ? -14.406 4.505 1.069 1.00 98.06 84 GLU A CA 1
ATOM 606 C C . GLU A 1 84 ? -14.681 4.285 2.557 1.00 98.06 84 GLU A C 1
ATOM 608 O O . GLU A 1 84 ? -14.217 3.308 3.140 1.00 98.06 84 GLU A O 1
ATOM 613 N N . VAL A 1 85 ? -15.440 5.184 3.186 1.00 96.12 85 VAL A N 1
ATOM 614 C CA . VAL A 1 85 ? -15.748 5.112 4.620 1.00 96.12 85 VAL A CA 1
ATOM 615 C C . VAL A 1 85 ? -17.255 5.122 4.833 1.00 96.12 85 VAL A C 1
ATOM 617 O O . VAL A 1 85 ? -17.957 6.023 4.378 1.00 96.12 85 VAL A O 1
ATOM 620 N N . THR A 1 86 ? -17.741 4.136 5.582 1.00 96.12 86 THR A N 1
ATOM 621 C CA . THR A 1 86 ? -19.109 4.057 6.100 1.00 96.12 86 THR A CA 1
ATOM 622 C C . THR A 1 86 ? -19.111 4.240 7.620 1.00 96.12 86 THR A C 1
ATOM 624 O O . THR A 1 86 ? -18.082 4.494 8.244 1.00 96.12 86 THR A O 1
ATOM 627 N N . THR A 1 87 ? -20.273 4.091 8.261 1.00 95.44 87 THR A N 1
ATOM 628 C CA . THR A 1 87 ? -20.373 4.140 9.728 1.00 95.44 87 THR A CA 1
ATOM 629 C C . THR A 1 87 ? -19.552 3.049 10.426 1.00 95.44 87 THR A C 1
ATOM 631 O O . THR A 1 87 ? -19.057 3.286 11.529 1.00 95.44 87 THR A O 1
ATOM 634 N N . ASN A 1 88 ? -19.411 1.875 9.797 1.00 96.00 88 ASN A N 1
ATOM 635 C CA . ASN A 1 88 ? -18.844 0.678 10.430 1.00 96.00 88 ASN A CA 1
ATOM 636 C C . ASN A 1 88 ? -17.616 0.122 9.706 1.00 96.00 88 ASN A C 1
ATOM 638 O O . ASN A 1 88 ? -16.974 -0.785 10.232 1.00 96.00 88 ASN A O 1
ATOM 642 N N . THR A 1 89 ? -17.312 0.617 8.506 1.00 97.06 89 THR A N 1
ATOM 643 C CA . THR A 1 89 ? -16.217 0.096 7.691 1.00 97.06 89 THR A CA 1
ATOM 644 C C . THR A 1 89 ? -15.423 1.201 7.015 1.00 97.06 89 THR A C 1
ATOM 646 O O . THR A 1 89 ? -15.975 2.221 6.609 1.00 97.06 89 THR A O 1
ATOM 649 N N . MET A 1 90 ? -14.130 0.960 6.847 1.00 97.88 90 MET A N 1
ATOM 650 C CA . MET A 1 90 ? -13.267 1.651 5.898 1.00 97.88 90 MET A CA 1
ATOM 651 C C . MET A 1 90 ? -12.763 0.619 4.895 1.00 97.88 90 MET A C 1
ATOM 653 O O . MET A 1 90 ? -12.188 -0.386 5.297 1.00 97.88 90 MET A O 1
ATOM 657 N N . THR A 1 91 ? -12.958 0.866 3.608 1.00 98.31 91 THR A N 1
ATOM 658 C CA . THR A 1 91 ? -12.405 0.048 2.528 1.00 98.31 91 THR A CA 1
ATOM 659 C C . THR A 1 91 ? -11.276 0.818 1.875 1.00 98.31 91 THR A C 1
ATOM 661 O O . THR A 1 91 ? -11.452 1.971 1.486 1.00 98.31 91 THR A O 1
ATOM 664 N N . TYR A 1 92 ? -10.128 0.174 1.741 1.00 98.50 92 TYR A N 1
ATOM 665 C CA . TYR A 1 92 ? -8.979 0.692 1.017 1.00 98.50 92 TYR A CA 1
ATOM 666 C C . TYR A 1 92 ? -8.781 -0.142 -0.236 1.00 98.50 92 TYR A C 1
ATOM 668 O O . TYR A 1 92 ? -8.806 -1.375 -0.176 1.00 98.50 92 TYR A O 1
ATOM 676 N N . LYS A 1 93 ? -8.530 0.520 -1.361 1.00 98.56 93 LYS A N 1
ATOM 677 C CA . LYS A 1 93 ? -8.263 -0.143 -2.631 1.00 98.56 93 LYS A CA 1
ATOM 678 C C . LYS A 1 93 ? -7.174 0.592 -3.398 1.00 98.56 93 LYS A C 1
ATOM 680 O O . LYS A 1 93 ? -7.304 1.780 -3.674 1.00 98.56 93 LYS A O 1
ATOM 685 N N . TYR A 1 94 ? -6.130 -0.132 -3.781 1.00 98.62 94 TYR A N 1
ATOM 686 C CA . TYR A 1 94 ? -5.174 0.334 -4.774 1.00 98.62 94 TYR A CA 1
ATOM 687 C C . TYR A 1 94 ? -5.745 0.143 -6.185 1.00 98.62 94 TYR A C 1
ATOM 689 O O . TYR A 1 94 ? -6.284 -0.919 -6.511 1.00 98.62 94 TYR A O 1
ATOM 697 N N . VAL A 1 95 ? -5.617 1.169 -7.023 1.00 98.56 95 VAL A N 1
ATOM 698 C CA . VAL A 1 95 ? -6.068 1.176 -8.415 1.00 98.56 95 VAL A CA 1
ATOM 699 C C . VAL A 1 95 ? -4.858 1.433 -9.317 1.00 98.56 95 VAL A C 1
ATOM 701 O O . VAL A 1 95 ? -4.294 2.531 -9.273 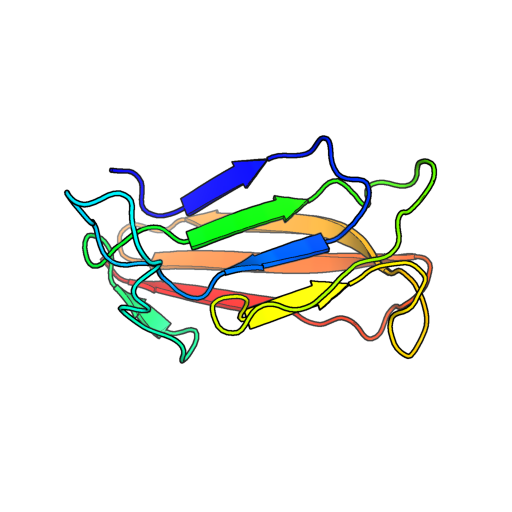1.00 98.56 95 VAL A O 1
ATOM 704 N N . PRO A 1 96 ? -4.424 0.441 -10.118 1.00 98.19 96 PRO A N 1
ATOM 705 C CA . PRO A 1 96 ? -3.371 0.656 -11.098 1.00 98.19 96 PRO A CA 1
ATOM 706 C C . PRO A 1 96 ? -3.899 1.476 -12.281 1.00 98.19 96 PRO A C 1
ATOM 708 O O . PRO A 1 96 ? -4.932 1.149 -12.865 1.00 98.19 96 PRO A O 1
ATOM 711 N N . ASP A 1 97 ? -3.139 2.495 -12.668 1.00 98.06 97 ASP A N 1
ATOM 712 C CA . ASP A 1 97 ? -3.408 3.365 -13.815 1.00 98.06 97 ASP A CA 1
ATOM 713 C C . ASP A 1 97 ? -2.489 3.042 -15.008 1.00 98.06 97 ASP A C 1
ATOM 715 O O . ASP A 1 97 ? -2.895 3.167 -16.165 1.00 98.06 97 ASP A O 1
ATOM 719 N N . TYR A 1 98 ? -1.236 2.638 -14.747 1.00 97.12 98 TYR A N 1
ATOM 720 C CA . TYR A 1 98 ? -0.244 2.305 -15.779 1.00 97.12 98 TYR A CA 1
ATOM 721 C C . TYR A 1 98 ? 0.863 1.364 -15.264 1.00 97.12 98 TYR A C 1
ATOM 723 O O . TYR A 1 98 ? 1.078 1.215 -14.063 1.00 97.12 98 TYR A O 1
ATOM 731 N N . GLY A 1 99 ? 1.636 0.766 -16.178 1.00 96.31 99 GLY A N 1
ATOM 732 C CA . GLY A 1 99 ? 2.748 -0.128 -15.848 1.00 96.31 99 GLY A CA 1
ATOM 733 C C . GLY A 1 99 ? 2.244 -1.520 -15.478 1.00 96.31 99 GLY A C 1
ATOM 734 O O . GLY A 1 99 ? 1.590 -2.179 -16.289 1.00 96.31 99 GLY A O 1
ATOM 735 N N . ASN A 1 100 ? 2.548 -1.983 -14.267 1.00 96.88 100 ASN A N 1
ATOM 736 C CA . ASN A 1 100 ? 2.045 -3.259 -13.770 1.00 96.88 100 ASN A CA 1
ATOM 737 C C . ASN A 1 100 ? 0.549 -3.193 -13.403 1.00 96.88 100 ASN A C 1
ATOM 739 O O . ASN A 1 100 ? 0.181 -3.080 -12.238 1.00 96.88 100 ASN A O 1
ATOM 743 N N . MET A 1 101 ? -0.316 -3.371 -14.402 1.00 97.81 101 MET A N 1
ATOM 744 C CA . MET A 1 101 ? -1.778 -3.382 -14.235 1.00 97.81 101 MET A CA 1
ATOM 745 C C . MET A 1 101 ? -2.324 -4.576 -13.435 1.00 97.81 101 MET A C 1
ATOM 747 O O . MET A 1 101 ? -3.525 -4.646 -13.189 1.00 97.81 101 MET A O 1
ATOM 751 N N . SER A 1 102 ? -1.473 -5.539 -13.067 1.00 96.62 102 SER A N 1
ATOM 752 C CA . SER A 1 102 ? -1.879 -6.724 -12.303 1.00 96.62 102 SER A CA 1
ATOM 753 C C . SER A 1 102 ? -1.737 -6.555 -10.791 1.00 96.62 102 SER A C 1
ATOM 755 O O . SER A 1 102 ? -2.184 -7.427 -10.045 1.00 96.62 102 SER A O 1
ATOM 757 N N . LEU A 1 103 ? -1.130 -5.454 -10.324 1.00 97.00 103 LEU A N 1
ATOM 758 C CA . LEU A 1 103 ? -1.037 -5.181 -8.895 1.00 97.00 103 LEU A CA 1
ATOM 759 C C . LEU A 1 103 ? -2.439 -4.937 -8.329 1.00 97.00 103 LEU A C 1
ATOM 761 O O . LEU A 1 103 ? -3.114 -3.976 -8.687 1.00 97.00 103 LEU A O 1
ATOM 765 N N . SER A 1 104 ? -2.847 -5.813 -7.418 1.00 95.88 104 SER A N 1
ATOM 766 C CA . SER A 1 104 ? -4.109 -5.729 -6.695 1.00 95.88 104 SER A CA 1
ATOM 767 C C . SER A 1 104 ? -3.810 -5.712 -5.206 1.00 95.88 104 SER A C 1
ATOM 769 O O . SER A 1 104 ? -3.173 -6.631 -4.695 1.00 95.88 104 SER A O 1
ATOM 771 N N . ASP A 1 105 ? -4.291 -4.690 -4.509 1.00 98.25 105 ASP A N 1
ATOM 772 C CA . ASP A 1 105 ? -4.254 -4.624 -3.051 1.00 98.25 105 ASP A CA 1
ATOM 773 C C . ASP A 1 105 ? -5.529 -3.950 -2.556 1.00 98.25 105 ASP A C 1
ATOM 775 O O . ASP A 1 105 ? -5.912 -2.873 -3.018 1.00 98.25 105 ASP A O 1
ATOM 779 N N . SER A 1 106 ? -6.209 -4.613 -1.633 1.00 98.25 106 SER A N 1
ATOM 780 C CA . SER A 1 106 ? -7.431 -4.111 -1.026 1.00 98.25 106 SER A CA 1
ATOM 781 C C . SER A 1 106 ? -7.624 -4.744 0.335 1.00 98.25 106 SER A C 1
ATOM 783 O O . SER A 1 106 ? -7.322 -5.924 0.514 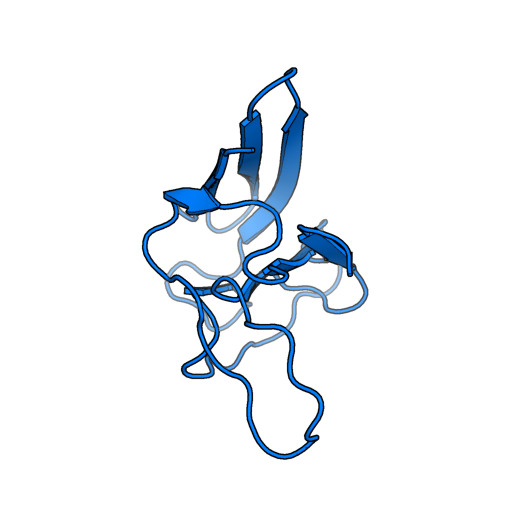1.00 98.25 106 SER A O 1
ATOM 785 N N . TRP A 1 107 ? -8.174 -3.981 1.267 1.00 98.44 107 TRP A N 1
ATOM 786 C CA . TRP A 1 107 ? -8.508 -4.460 2.601 1.00 98.44 107 TRP A CA 1
ATOM 787 C C . TRP A 1 107 ? -9.698 -3.688 3.159 1.00 98.44 107 TRP A C 1
ATOM 789 O O . TRP A 1 107 ? -10.045 -2.601 2.685 1.00 98.44 107 TRP A O 1
ATOM 799 N N . VAL A 1 108 ? -10.318 -4.262 4.183 1.00 98.38 108 VAL A N 1
ATOM 800 C CA . VAL A 1 108 ? -11.401 -3.643 4.939 1.00 98.38 108 VAL A CA 1
ATOM 801 C C . VAL A 1 108 ? -10.958 -3.504 6.384 1.00 98.38 108 VAL A C 1
ATOM 803 O O . VAL A 1 108 ? -10.331 -4.395 6.941 1.00 98.38 108 VAL A O 1
ATOM 806 N N . MET A 1 109 ? -11.301 -2.382 6.999 1.00 97.69 109 MET A N 1
ATOM 807 C CA . MET A 1 109 ? -11.234 -2.205 8.436 1.00 97.69 109 MET A CA 1
ATOM 808 C C . MET A 1 109 ? -12.635 -2.051 9.004 1.00 97.69 109 MET A C 1
ATOM 810 O O . MET A 1 109 ? -13.413 -1.224 8.529 1.00 97.69 109 MET A O 1
ATOM 814 N N . LYS A 1 110 ? -12.944 -2.840 10.029 1.00 97.12 110 LYS A N 1
ATOM 815 C CA . LYS A 1 110 ? -14.214 -2.837 10.753 1.00 97.12 110 LYS A CA 1
ATOM 816 C C . LYS A 1 110 ? -14.053 -2.075 12.063 1.00 97.12 110 LYS A C 1
ATOM 818 O O . LYS A 1 110 ? -13.004 -2.146 12.700 1.00 97.12 110 LYS A O 1
ATOM 823 N N . LYS A 1 111 ? -15.086 -1.331 12.438 1.00 89.62 111 LYS A N 1
ATOM 824 C CA . LYS A 1 111 ? -15.159 -0.632 13.722 1.00 89.62 111 LYS A CA 1
ATOM 825 C C . LYS A 1 111 ? -15.446 -1.581 14.883 1.00 89.62 111 LYS A C 1
ATOM 827 O O . LYS A 1 111 ? -16.224 -2.537 14.670 1.00 89.62 111 LYS A O 1
#

Sequence (111 aa):
LGDVQIAGHNHDYERTHQLAPTTTTSNAVVADSDGDFVSGNGTILAVVGNGGHNSRTVTQAWWQAVVNGTNSAGGVSYGHVEVEVTTNTMTYKYVPDYGNMSLSDSWVMKK

Radius of gyration: 13.92 Å; chains: 1; bounding box: 34×22×39 Å